Protein AF-A0A969JPX7-F1 (afdb_monomer_lite)

Radius of gyration: 14.92 Å; chains: 1; bounding box: 36×34×48 Å

Foldseek 3Di:
DVVVLVVLQVVLVVCLVVVVLVSNLVSLVVSCVVPVLDLVSLVSNLSSDDDPVSNLLSLLSSCVNPVPPPSSQVSCVVVVHHSDPDDDDPPPPPPPDDDDDD

pLDDT: mean 81.9, std 17.78, range [39.91, 97.56]

Sequence (102 aa):
MSNQQETMFQEAVKAAREGDKVRARDLLTRLLRVTKNNPEYWLWMSGVVETRQEQLFCLQNLLQLDPKNEIARRGMIMMGETPAENVVPVPPHRPKNGNLIS

Structure (mmCIF, N/CA/C/O backbone):
data_AF-A0A969JPX7-F1
#
_entry.id   AF-A0A969JPX7-F1
#
loop_
_atom_site.group_PDB
_atom_site.id
_atom_site.type_symbol
_atom_site.label_atom_id
_atom_site.label_alt_id
_atom_site.label_comp_id
_atom_site.label_asym_id
_atom_site.label_entity_id
_atom_site.label_seq_id
_atom_site.pdbx_PDB_ins_code
_atom_site.Cartn_x
_atom_site.Cartn_y
_atom_site.Cartn_z
_atom_site.occupancy
_atom_site.B_iso_or_equiv
_atom_site.auth_seq_id
_atom_site.auth_comp_id
_atom_site.auth_asym_id
_atom_site.auth_atom_id
_atom_site.pdbx_PDB_model_num
ATOM 1 N N . MET A 1 1 ? -18.968 0.519 13.223 1.00 48.78 1 MET A N 1
ATOM 2 C CA . MET A 1 1 ? -18.629 -0.093 11.915 1.00 48.78 1 MET A CA 1
ATOM 3 C C . MET A 1 1 ? -17.117 -0.191 11.652 1.00 48.78 1 MET A C 1
ATOM 5 O O . MET A 1 1 ? -16.741 -0.704 10.610 1.00 48.78 1 MET A O 1
ATOM 9 N N . SER A 1 2 ? -16.244 0.180 12.597 1.00 61.03 2 SER A N 1
ATOM 10 C CA . SER A 1 2 ? -14.778 0.162 12.427 1.00 61.03 2 SER A CA 1
ATOM 11 C C . SER A 1 2 ? -14.148 -1.240 12.461 1.00 61.03 2 SER A C 1
ATOM 13 O O . SER A 1 2 ? -13.145 -1.487 11.802 1.00 61.03 2 SER A O 1
ATOM 15 N N . ASN A 1 3 ? -14.784 -2.187 13.160 1.00 80.38 3 ASN A N 1
ATOM 16 C CA . ASN A 1 3 ? -14.205 -3.509 13.418 1.00 80.38 3 ASN A CA 1
ATOM 17 C C . ASN A 1 3 ? -14.055 -4.371 12.148 1.00 80.38 3 ASN A C 1
ATOM 19 O O . ASN A 1 3 ? -13.092 -5.110 12.004 1.00 80.38 3 ASN A O 1
ATOM 23 N N . GLN A 1 4 ? -14.985 -4.256 11.190 1.00 86.75 4 GLN A N 1
ATOM 24 C CA . GLN A 1 4 ? -14.924 -5.056 9.958 1.00 86.75 4 GLN A CA 1
ATOM 25 C C . GLN A 1 4 ? -13.803 -4.604 9.015 1.00 86.75 4 GLN A C 1
ATOM 27 O O . GLN A 1 4 ? -13.187 -5.435 8.351 1.00 86.75 4 GLN A O 1
ATOM 32 N N . GLN A 1 5 ? -13.526 -3.297 8.958 1.00 89.69 5 GLN A N 1
ATOM 33 C CA . GLN A 1 5 ? -12.421 -2.769 8.156 1.00 89.69 5 GLN A CA 1
ATOM 34 C C . GLN A 1 5 ? -11.077 -3.181 8.751 1.00 89.69 5 GLN A C 1
ATOM 36 O O . GLN A 1 5 ? -10.166 -3.539 8.014 1.00 89.69 5 GLN A O 1
ATOM 41 N N . GLU A 1 6 ? -10.974 -3.185 10.078 1.00 91.12 6 GLU A N 1
ATOM 42 C CA . GLU A 1 6 ? -9.779 -3.643 10.777 1.00 91.12 6 GLU A CA 1
ATOM 43 C C . GLU A 1 6 ? -9.514 -5.134 10.537 1.00 91.12 6 GLU A C 1
ATOM 45 O O . GLU A 1 6 ? -8.405 -5.495 10.149 1.00 91.12 6 GLU A O 1
ATOM 50 N N . THR A 1 7 ? -10.531 -5.999 10.648 1.00 93.94 7 THR A N 1
ATOM 51 C CA . THR A 1 7 ? -10.383 -7.429 10.322 1.00 93.94 7 THR A CA 1
ATOM 52 C C . THR A 1 7 ? -9.962 -7.636 8.866 1.00 93.94 7 THR A C 1
ATOM 54 O O . THR A 1 7 ? -9.010 -8.363 8.589 1.00 93.94 7 THR A O 1
ATOM 57 N N . MET A 1 8 ? -10.614 -6.947 7.925 1.00 94.44 8 MET A N 1
ATOM 58 C CA . MET A 1 8 ? -10.269 -7.027 6.503 1.00 94.44 8 MET A CA 1
ATOM 59 C C . MET A 1 8 ? -8.845 -6.524 6.228 1.00 94.44 8 MET A C 1
ATOM 61 O O . MET A 1 8 ? -8.141 -7.081 5.387 1.00 94.44 8 MET A O 1
ATOM 65 N N . PHE A 1 9 ? -8.400 -5.494 6.949 1.00 95.31 9 PHE A N 1
ATOM 66 C CA . PHE A 1 9 ? -7.040 -4.983 6.842 1.00 95.31 9 PHE A CA 1
ATOM 67 C C . PHE A 1 9 ? -6.017 -5.986 7.369 1.00 95.31 9 PHE A C 1
ATOM 69 O O . PHE A 1 9 ? -5.032 -6.261 6.688 1.00 95.31 9 PHE A O 1
ATOM 76 N N . GLN A 1 10 ? -6.271 -6.601 8.524 1.00 95.94 10 GLN A N 1
ATOM 77 C CA . GLN A 1 10 ? -5.406 -7.652 9.060 1.00 95.94 10 GLN A CA 1
ATOM 78 C C . GLN A 1 10 ? -5.290 -8.843 8.098 1.00 95.94 10 GLN A C 1
ATOM 80 O O . GLN A 1 10 ? -4.187 -9.347 7.875 1.00 95.94 10 GLN A O 1
ATOM 85 N N . GLU A 1 11 ? -6.393 -9.259 7.470 1.00 96.25 11 GLU A N 1
ATOM 86 C CA . GLU A 1 11 ? -6.371 -10.296 6.432 1.00 96.25 11 GLU A CA 1
ATOM 87 C C . GLU A 1 11 ? -5.550 -9.882 5.208 1.00 96.25 11 GLU A C 1
ATOM 89 O O . GLU A 1 11 ? -4.784 -10.690 4.680 1.00 96.25 11 GLU A O 1
ATOM 94 N N . ALA A 1 12 ? -5.666 -8.626 4.772 1.00 96.44 12 ALA A N 1
ATOM 95 C CA . ALA A 1 12 ? -4.895 -8.110 3.648 1.00 96.44 12 ALA A CA 1
ATOM 96 C C . ALA A 1 12 ? -3.390 -8.112 3.938 1.00 96.44 12 ALA A C 1
ATOM 98 O O . ALA A 1 12 ? -2.594 -8.540 3.103 1.00 96.44 12 ALA A O 1
ATOM 99 N N . VAL A 1 13 ? -3.005 -7.683 5.142 1.00 96.44 13 VAL A N 1
ATOM 100 C CA . VAL A 1 13 ? -1.616 -7.694 5.616 1.00 96.44 13 VAL A CA 1
ATOM 101 C C . VAL A 1 13 ? -1.078 -9.119 5.685 1.00 96.44 13 VAL A C 1
ATOM 103 O O . VAL A 1 13 ? 0.048 -9.375 5.257 1.00 96.44 13 VAL A O 1
ATOM 106 N N . LYS A 1 14 ? -1.877 -10.060 6.199 1.00 97.56 14 LYS A N 1
ATOM 107 C CA . LYS A 1 14 ? -1.506 -11.476 6.244 1.00 97.56 14 LYS A CA 1
ATOM 108 C C . LYS A 1 14 ? -1.263 -12.024 4.836 1.00 97.56 14 LYS A C 1
ATOM 110 O O . LYS A 1 14 ? -0.183 -12.549 4.587 1.00 97.56 14 LYS A O 1
ATOM 115 N N . ALA A 1 15 ? -2.203 -11.820 3.913 1.00 96.69 15 ALA A N 1
ATOM 116 C CA . ALA A 1 15 ? -2.066 -12.254 2.524 1.00 96.69 15 ALA A CA 1
ATOM 117 C C . ALA A 1 15 ? -0.823 -11.643 1.849 1.00 96.69 15 ALA A C 1
ATOM 119 O O . ALA A 1 15 ? -0.064 -12.351 1.191 1.00 96.69 15 ALA A O 1
ATOM 120 N N . ALA A 1 16 ? -0.551 -10.353 2.081 1.00 95.56 16 ALA A N 1
ATOM 121 C CA . ALA A 1 16 ? 0.634 -9.681 1.550 1.00 95.56 16 ALA A CA 1
ATOM 122 C C . ALA A 1 16 ? 1.939 -10.313 2.061 1.00 95.56 16 ALA A C 1
ATOM 124 O O . ALA A 1 16 ? 2.874 -10.514 1.288 1.00 95.56 16 ALA A O 1
ATOM 125 N N . ARG A 1 17 ? 1.998 -10.655 3.355 1.00 94.62 17 ARG A N 1
ATOM 126 C CA . ARG A 1 17 ? 3.158 -11.315 3.980 1.00 94.62 17 ARG A CA 1
ATOM 127 C C . ARG A 1 17 ? 3.354 -12.750 3.499 1.00 94.62 17 ARG A C 1
ATOM 129 O O . ARG A 1 17 ? 4.490 -13.189 3.378 1.00 94.62 17 ARG A O 1
ATOM 136 N N . GLU A 1 18 ? 2.267 -13.458 3.216 1.00 95.75 18 GLU A N 1
ATOM 137 C CA . GLU A 1 18 ? 2.284 -14.816 2.656 1.00 95.75 18 GLU A CA 1
ATOM 138 C C . GLU A 1 18 ? 2.642 -14.834 1.157 1.00 95.75 18 GLU A C 1
ATOM 140 O O . GLU A 1 18 ? 2.830 -15.901 0.579 1.00 95.75 18 GLU A O 1
ATOM 145 N N . GLY A 1 19 ? 2.772 -13.664 0.521 1.00 93.38 19 GLY A N 1
ATOM 146 C CA . GLY A 1 19 ? 3.074 -13.532 -0.905 1.00 93.38 19 GLY A CA 1
ATOM 147 C C . GLY A 1 19 ? 1.843 -13.609 -1.813 1.00 93.38 19 GLY A C 1
ATOM 148 O O . GLY A 1 19 ? 1.980 -13.464 -3.030 1.00 93.38 19 GLY A O 1
ATOM 149 N N . ASP A 1 20 ? 0.640 -13.757 -1.251 1.00 96.12 20 ASP A N 1
ATOM 150 C CA . ASP A 1 20 ? -0.628 -13.702 -1.981 1.00 96.12 20 ASP A CA 1
ATOM 151 C C . ASP A 1 20 ? -1.011 -12.245 -2.290 1.00 96.12 20 ASP A C 1
ATOM 153 O O . ASP A 1 20 ? -1.900 -11.624 -1.692 1.00 96.12 20 ASP A O 1
ATOM 157 N N . LYS A 1 21 ? -0.288 -11.678 -3.259 1.00 93.69 21 LYS A N 1
ATOM 158 C CA . LYS A 1 21 ? -0.478 -10.303 -3.733 1.00 93.69 21 LYS A CA 1
ATOM 159 C C . LYS A 1 21 ? -1.869 -10.076 -4.319 1.00 93.69 21 LYS A C 1
ATOM 161 O O . LYS A 1 21 ? -2.420 -8.988 -4.167 1.00 93.69 21 LYS A O 1
ATOM 166 N N . VAL A 1 22 ? -2.451 -11.090 -4.965 1.00 95.00 22 VAL A N 1
ATOM 167 C CA . VAL A 1 22 ? -3.769 -10.986 -5.607 1.00 95.00 22 VAL A CA 1
ATOM 168 C C . VAL A 1 22 ? -4.848 -10.771 -4.552 1.00 95.00 22 VAL A C 1
ATOM 170 O O . VAL A 1 22 ? -5.625 -9.818 -4.661 1.00 95.00 22 VAL A O 1
ATOM 173 N N . ARG A 1 23 ? -4.862 -11.602 -3.504 1.00 94.94 23 ARG A N 1
ATOM 174 C CA . ARG A 1 23 ? -5.819 -11.471 -2.403 1.00 94.94 23 ARG A CA 1
ATOM 175 C C . ARG A 1 23 ? -5.605 -10.188 -1.613 1.00 94.94 23 ARG A C 1
ATOM 177 O O . ARG A 1 23 ? -6.575 -9.490 -1.319 1.00 94.94 23 ARG A O 1
ATOM 184 N N . ALA A 1 24 ? -4.355 -9.845 -1.305 1.00 96.25 24 ALA A N 1
ATOM 185 C CA . ALA A 1 24 ? -4.043 -8.605 -0.603 1.00 96.25 24 ALA A CA 1
ATOM 186 C C . ALA A 1 24 ? -4.541 -7.373 -1.375 1.00 96.25 24 ALA A C 1
ATOM 188 O O . ALA A 1 24 ? -5.190 -6.500 -0.798 1.00 96.25 24 ALA A O 1
ATOM 189 N N . ARG A 1 25 ? -4.314 -7.335 -2.695 1.00 95.06 25 ARG A N 1
ATOM 190 C CA . ARG A 1 25 ? -4.777 -6.260 -3.579 1.00 95.06 25 ARG A CA 1
ATOM 191 C C . ARG A 1 25 ? -6.299 -6.135 -3.592 1.00 95.06 25 ARG A C 1
ATOM 193 O O . ARG A 1 25 ? -6.806 -5.016 -3.531 1.00 95.06 25 ARG A O 1
ATOM 200 N N . ASP A 1 26 ? -7.035 -7.245 -3.661 1.00 95.62 26 ASP A N 1
ATOM 201 C CA . ASP A 1 26 ? -8.504 -7.212 -3.646 1.00 95.62 26 ASP A CA 1
ATOM 202 C C . ASP A 1 26 ? -9.041 -6.644 -2.321 1.00 95.62 26 ASP A C 1
ATOM 204 O O . ASP A 1 26 ? -9.855 -5.717 -2.319 1.00 95.62 26 ASP A O 1
ATOM 208 N N . LEU A 1 27 ? -8.520 -7.121 -1.186 1.00 95.94 27 LEU A N 1
ATOM 209 C CA . LEU A 1 27 ? -8.924 -6.645 0.141 1.00 95.94 27 LEU A CA 1
ATOM 210 C C . LEU A 1 27 ? -8.597 -5.156 0.338 1.00 95.94 27 LEU A C 1
ATOM 212 O O . LEU A 1 27 ? -9.469 -4.382 0.735 1.00 95.94 27 LEU A O 1
ATOM 216 N N . LEU A 1 28 ? -7.383 -4.721 -0.016 1.00 94.75 28 LEU A N 1
ATOM 217 C CA . LEU A 1 28 ? -6.980 -3.312 0.067 1.00 94.75 28 LEU A CA 1
ATOM 218 C C . LEU A 1 28 ? -7.804 -2.421 -0.863 1.00 94.75 28 LEU A C 1
ATOM 220 O O . LEU A 1 28 ? -8.199 -1.326 -0.471 1.00 94.75 28 LEU A O 1
ATOM 224 N N . THR A 1 29 ? -8.146 -2.894 -2.063 1.00 93.50 29 THR A N 1
ATOM 225 C CA . THR A 1 29 ? -9.014 -2.148 -2.985 1.00 93.50 29 THR A CA 1
ATOM 226 C C . THR A 1 29 ? -10.399 -1.924 -2.381 1.00 93.50 29 THR A C 1
ATOM 228 O O . THR A 1 29 ? -10.956 -0.831 -2.498 1.00 93.50 29 THR A O 1
ATOM 231 N N . ARG A 1 30 ? -10.969 -2.932 -1.711 1.00 94.12 30 ARG A N 1
ATOM 232 C CA . ARG A 1 30 ? -12.259 -2.800 -1.015 1.00 94.12 30 ARG A CA 1
ATOM 233 C C . ARG A 1 30 ? -12.164 -1.818 0.150 1.00 94.12 30 ARG A C 1
ATOM 235 O O . ARG A 1 30 ? -13.024 -0.947 0.264 1.00 94.12 30 ARG A O 1
ATOM 242 N N . LEU A 1 31 ? -11.101 -1.897 0.948 1.00 94.12 31 LEU A N 1
ATOM 243 C CA . LEU A 1 31 ? -10.842 -0.961 2.044 1.00 94.12 31 LEU A CA 1
ATOM 244 C C . LEU A 1 31 ? -10.723 0.481 1.549 1.00 94.12 31 LEU A C 1
ATOM 246 O O . LEU A 1 31 ? -11.396 1.365 2.075 1.00 94.12 31 LEU A O 1
ATOM 250 N N . LEU A 1 32 ? -9.960 0.706 0.479 1.00 92.06 32 LEU A N 1
ATOM 251 C CA . LEU A 1 32 ? -9.796 2.016 -0.145 1.00 92.06 32 LEU A CA 1
ATOM 252 C C . LEU A 1 32 ? -11.098 2.548 -0.751 1.00 92.06 32 LEU A C 1
ATOM 254 O O . LEU A 1 32 ? -11.301 3.755 -0.780 1.00 92.06 32 LEU A O 1
ATOM 258 N N . ARG A 1 33 ? -12.024 1.698 -1.210 1.00 90.25 33 ARG A N 1
ATOM 259 C CA . ARG A 1 33 ? -13.347 2.170 -1.663 1.00 90.25 33 ARG A CA 1
ATOM 260 C C . ARG A 1 33 ? -14.174 2.769 -0.528 1.00 90.25 33 ARG A C 1
ATOM 262 O O . ARG A 1 33 ? -14.936 3.696 -0.790 1.00 90.25 33 ARG A O 1
ATOM 269 N N . VAL A 1 34 ? -14.018 2.259 0.694 1.00 90.19 34 VAL A N 1
ATOM 270 C CA . VAL A 1 34 ? -14.755 2.732 1.874 1.00 90.19 34 VAL A CA 1
ATOM 271 C C . VAL A 1 34 ? -14.024 3.889 2.558 1.00 90.19 34 VAL A C 1
ATOM 273 O O . VAL A 1 34 ? -14.636 4.903 2.881 1.00 90.19 34 VAL A O 1
ATOM 276 N N . THR A 1 35 ? -12.709 3.771 2.745 1.00 86.69 35 THR A N 1
ATOM 277 C CA . THR A 1 35 ? -11.886 4.753 3.461 1.00 86.69 35 THR A CA 1
ATOM 278 C C . THR A 1 35 ? -10.610 5.044 2.678 1.00 86.69 35 THR A C 1
ATOM 280 O O . THR A 1 35 ? -9.577 4.406 2.858 1.00 86.69 35 THR A O 1
ATOM 283 N N . LYS A 1 36 ? -10.685 6.058 1.809 1.00 85.62 36 LYS A N 1
ATOM 284 C CA . LYS A 1 36 ? -9.558 6.514 0.975 1.00 85.62 36 LYS A CA 1
ATOM 285 C C . LYS A 1 36 ? -8.480 7.264 1.753 1.00 85.62 36 LYS A C 1
ATOM 287 O O . LYS A 1 36 ? -7.342 7.308 1.304 1.00 85.62 36 LYS A O 1
ATOM 292 N N . ASN A 1 37 ? -8.828 7.830 2.907 1.00 89.00 37 ASN A N 1
ATOM 293 C CA . ASN A 1 37 ? -7.950 8.712 3.679 1.00 89.00 37 ASN A CA 1
ATOM 294 C C . ASN A 1 37 ? -7.107 7.963 4.722 1.00 89.00 37 ASN A C 1
ATOM 296 O O . ASN A 1 37 ? -6.633 8.579 5.671 1.00 89.00 37 ASN A O 1
ATOM 300 N N . ASN A 1 38 ? -6.942 6.644 4.581 1.00 90.19 38 ASN A N 1
ATOM 301 C CA . ASN A 1 38 ? -6.064 5.879 5.457 1.00 90.19 38 ASN A CA 1
ATOM 302 C C . ASN A 1 38 ? -4.699 5.654 4.774 1.00 90.19 38 ASN A C 1
ATOM 304 O O . ASN A 1 38 ? -4.635 4.888 3.806 1.00 90.19 38 ASN A O 1
ATOM 308 N N . PRO A 1 39 ? -3.613 6.288 5.258 1.00 91.56 39 PRO A N 1
ATOM 309 C CA . PRO A 1 39 ? -2.280 6.127 4.681 1.00 91.56 39 PRO A CA 1
ATOM 310 C C . PRO A 1 39 ? -1.776 4.674 4.729 1.00 91.56 39 PRO A C 1
ATOM 312 O O . PRO A 1 39 ? -1.115 4.221 3.796 1.00 91.56 39 PRO A O 1
ATOM 315 N N . GLU A 1 40 ? -2.133 3.889 5.747 1.00 92.56 40 GLU A N 1
ATOM 316 C CA . GLU A 1 40 ? -1.662 2.503 5.855 1.00 92.56 40 GLU A CA 1
ATOM 317 C C . GLU A 1 40 ? -2.142 1.628 4.693 1.00 92.56 40 GLU A C 1
ATOM 319 O O . GLU A 1 40 ? -1.396 0.779 4.204 1.00 92.56 40 GLU A O 1
ATOM 324 N N . TYR A 1 41 ? -3.360 1.851 4.196 1.00 94.75 41 TYR A N 1
ATOM 325 C CA . TYR A 1 41 ? -3.895 1.072 3.077 1.00 94.75 41 TYR A CA 1
ATOM 326 C C . TYR A 1 41 ? -3.099 1.326 1.797 1.00 94.75 41 TYR A C 1
ATOM 328 O O . TYR A 1 41 ? -2.779 0.384 1.074 1.00 94.75 41 TYR A O 1
ATOM 336 N N . TRP A 1 42 ? -2.719 2.580 1.548 1.00 94.50 42 TRP A N 1
ATOM 337 C CA . TRP A 1 42 ? -1.866 2.950 0.418 1.00 94.50 42 TRP A CA 1
ATOM 338 C C . TRP A 1 42 ? -0.449 2.402 0.557 1.00 94.50 42 TRP A C 1
ATOM 340 O O . TRP A 1 42 ? 0.126 1.935 -0.428 1.00 94.50 42 TRP A O 1
ATOM 350 N N . LEU A 1 43 ? 0.091 2.392 1.780 1.00 93.62 43 LEU A N 1
ATOM 351 C CA . LEU A 1 43 ? 1.396 1.806 2.059 1.00 93.62 43 LEU A CA 1
ATOM 352 C C . LEU A 1 43 ? 1.416 0.316 1.703 1.00 93.62 43 LEU A C 1
ATOM 354 O O . LEU A 1 43 ? 2.260 -0.115 0.918 1.00 93.62 43 LEU A O 1
ATOM 358 N N . TRP A 1 44 ? 0.464 -0.462 2.219 1.00 95.06 44 TRP A N 1
ATOM 359 C CA . TRP A 1 44 ? 0.383 -1.893 1.921 1.00 95.06 44 TRP A CA 1
ATOM 360 C C . TRP A 1 44 ? 0.058 -2.165 0.450 1.00 95.06 44 TRP A C 1
ATOM 362 O O . TRP A 1 44 ? 0.623 -3.091 -0.132 1.00 95.06 44 TRP A O 1
ATOM 372 N N . MET A 1 45 ? -0.767 -1.324 -0.185 1.00 94.12 45 MET A N 1
ATOM 373 C CA . MET A 1 45 ? -1.082 -1.440 -1.612 1.00 94.12 45 MET A CA 1
ATOM 374 C C . MET A 1 45 ? 0.180 -1.298 -2.474 1.00 94.12 45 MET A C 1
ATOM 376 O O . MET A 1 45 ? 0.388 -2.091 -3.389 1.00 94.12 45 MET A O 1
ATOM 380 N N . SER A 1 46 ? 1.079 -0.368 -2.127 1.00 93.56 46 SER A N 1
ATOM 381 C CA . SER A 1 46 ? 2.346 -0.165 -2.846 1.00 93.56 46 SER A CA 1
ATOM 382 C C . SER A 1 46 ? 3.255 -1.406 -2.872 1.00 93.56 46 SER A C 1
ATOM 384 O O . SER A 1 46 ? 4.066 -1.554 -3.783 1.00 93.56 46 SER A O 1
ATOM 386 N N . GLY A 1 47 ? 3.118 -2.318 -1.903 1.00 91.69 47 GLY A N 1
ATOM 387 C CA . GLY A 1 47 ? 3.903 -3.554 -1.828 1.00 91.69 47 GLY A CA 1
ATOM 388 C C . GLY A 1 47 ? 3.325 -4.732 -2.621 1.00 91.69 47 GLY A C 1
ATOM 389 O O . GLY A 1 47 ? 4.041 -5.701 -2.884 1.00 91.69 47 GLY A O 1
ATOM 390 N N . VAL A 1 48 ? 2.044 -4.673 -2.996 1.00 94.94 48 VAL A N 1
ATOM 391 C CA . VAL A 1 48 ? 1.321 -5.803 -3.616 1.00 94.94 48 VAL A CA 1
ATOM 392 C C . VAL A 1 48 ? 0.920 -5.556 -5.068 1.00 94.94 48 VAL A C 1
ATOM 394 O O . VAL A 1 48 ? 0.563 -6.500 -5.767 1.00 94.94 48 VAL A O 1
ATOM 397 N N . VAL A 1 49 ? 0.994 -4.312 -5.537 1.00 92.88 49 VAL A N 1
ATOM 398 C CA . VAL A 1 49 ? 0.838 -3.974 -6.958 1.00 92.88 49 VAL A CA 1
ATOM 399 C C . VAL A 1 49 ? 1.998 -4.518 -7.794 1.00 92.88 49 VAL A C 1
ATOM 401 O O . VAL A 1 49 ? 3.095 -4.767 -7.292 1.00 92.88 49 VAL A O 1
ATOM 404 N N . GLU A 1 50 ? 1.737 -4.753 -9.078 1.00 87.44 50 GLU A N 1
ATOM 405 C CA . GLU A 1 50 ? 2.667 -5.462 -9.966 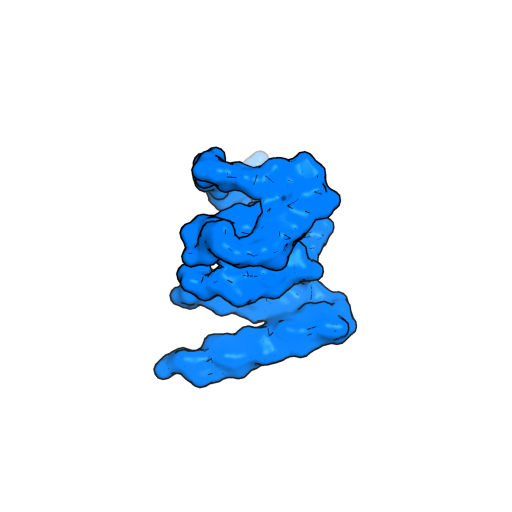1.00 87.44 50 GLU A CA 1
ATOM 406 C C . GLU A 1 50 ? 3.533 -4.499 -10.774 1.00 87.44 50 GLU A C 1
ATOM 408 O O . GLU A 1 50 ? 4.676 -4.812 -11.106 1.00 87.44 50 GLU A O 1
ATOM 413 N N . THR A 1 51 ? 3.000 -3.316 -11.084 1.00 89.06 51 THR A N 1
ATOM 414 C CA . THR A 1 51 ? 3.678 -2.351 -11.944 1.00 89.06 51 THR A CA 1
ATOM 415 C C . THR A 1 51 ? 4.320 -1.227 -11.141 1.00 89.06 51 THR A C 1
ATOM 417 O O . THR A 1 51 ? 3.785 -0.741 -10.142 1.00 89.06 51 THR A O 1
ATOM 420 N N . ARG A 1 52 ? 5.460 -0.736 -11.640 1.00 86.56 52 ARG A N 1
ATOM 421 C CA . ARG A 1 52 ? 6.134 0.446 -11.083 1.00 86.56 52 ARG A CA 1
ATOM 422 C C . ARG A 1 52 ? 5.211 1.671 -11.055 1.00 86.56 52 ARG A C 1
ATOM 424 O O . ARG A 1 52 ? 5.237 2.430 -10.095 1.00 86.56 52 ARG A O 1
ATOM 431 N N . GLN A 1 53 ? 4.377 1.854 -12.082 1.00 86.12 53 GLN A N 1
ATOM 432 C CA . GLN A 1 53 ? 3.435 2.977 -12.156 1.00 86.12 53 GLN A CA 1
ATOM 433 C C . GLN A 1 53 ? 2.384 2.925 -11.040 1.00 86.12 53 GLN A C 1
ATOM 435 O O . GLN A 1 53 ? 2.141 3.936 -10.384 1.00 86.12 53 GLN A O 1
ATOM 440 N N . GLU A 1 54 ? 1.796 1.756 -10.779 1.00 89.56 54 GLU A N 1
ATOM 441 C CA . GLU A 1 54 ? 0.848 1.584 -9.672 1.00 89.56 54 GLU A CA 1
ATOM 442 C C . GLU A 1 54 ? 1.521 1.767 -8.310 1.00 89.56 54 GLU A C 1
ATOM 444 O O . GLU A 1 54 ? 0.935 2.365 -7.407 1.00 89.56 54 GLU A O 1
ATOM 449 N N . GLN A 1 55 ? 2.760 1.289 -8.158 1.00 90.75 55 GLN A N 1
ATOM 450 C CA . GLN A 1 55 ? 3.523 1.461 -6.924 1.00 90.75 55 GLN A CA 1
ATOM 451 C C . GLN A 1 55 ? 3.773 2.944 -6.637 1.00 90.75 55 GLN A C 1
ATOM 453 O O . GLN A 1 55 ? 3.505 3.408 -5.527 1.00 90.75 55 GLN A O 1
ATOM 458 N N . LEU A 1 56 ? 4.200 3.703 -7.651 1.00 89.88 56 LEU A N 1
ATOM 459 C CA . LEU A 1 56 ? 4.369 5.150 -7.551 1.00 89.88 56 LEU A CA 1
ATOM 460 C C . LEU A 1 56 ? 3.061 5.852 -7.206 1.00 89.88 56 LEU A C 1
ATOM 462 O O . LEU A 1 56 ? 3.038 6.659 -6.281 1.00 89.88 56 LEU A O 1
ATOM 466 N N . PHE A 1 57 ? 1.965 5.497 -7.873 1.00 89.50 57 PHE A N 1
ATOM 467 C CA . PHE A 1 57 ? 0.650 6.052 -7.567 1.00 89.50 57 PHE A CA 1
ATOM 468 C C . PHE A 1 57 ? 0.267 5.833 -6.095 1.00 89.50 57 PHE A C 1
ATOM 470 O O . PHE A 1 57 ? -0.198 6.759 -5.428 1.00 89.50 57 PHE A O 1
ATOM 477 N N . CYS A 1 58 ? 0.504 4.637 -5.552 1.00 91.31 58 CYS A N 1
ATOM 478 C CA . CYS A 1 58 ? 0.210 4.340 -4.150 1.00 91.31 58 CYS A CA 1
ATOM 479 C C . CYS A 1 58 ? 1.062 5.184 -3.190 1.00 91.31 58 CYS A C 1
ATOM 481 O O . CYS A 1 58 ? 0.523 5.769 -2.252 1.00 91.31 58 CYS A O 1
ATOM 483 N N . LEU A 1 59 ? 2.372 5.298 -3.438 1.00 90.44 59 LEU A N 1
ATOM 484 C 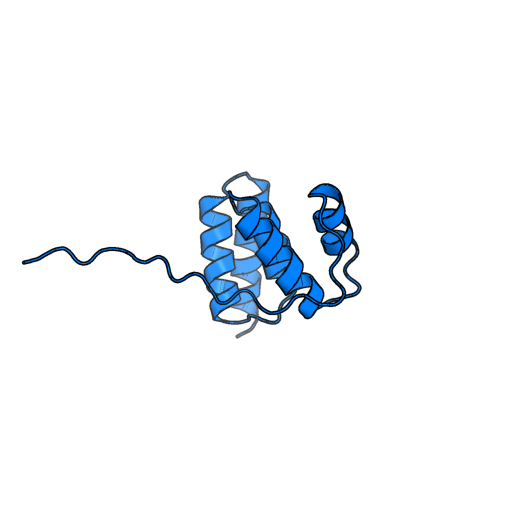CA . LEU A 1 59 ? 3.262 6.106 -2.596 1.00 90.44 59 LEU A CA 1
ATOM 485 C C . LEU A 1 59 ? 2.957 7.606 -2.670 1.00 90.44 59 LEU A C 1
ATOM 487 O O . LEU A 1 59 ? 3.081 8.308 -1.669 1.00 90.44 59 LEU A O 1
ATOM 491 N N . GLN A 1 60 ? 2.528 8.097 -3.832 1.00 90.06 60 GLN A N 1
ATOM 492 C CA . GLN A 1 60 ? 2.092 9.481 -3.999 1.00 90.06 60 GLN A CA 1
ATOM 493 C C . GLN A 1 60 ? 0.831 9.770 -3.179 1.00 90.06 60 GLN A C 1
ATOM 495 O O . GLN A 1 60 ? 0.811 10.741 -2.429 1.00 90.06 60 GLN A O 1
ATOM 500 N N . ASN A 1 61 ? -0.196 8.916 -3.265 1.00 90.94 61 ASN A N 1
ATOM 501 C CA . ASN A 1 61 ? -1.412 9.066 -2.453 1.00 90.94 61 ASN A CA 1
ATOM 502 C C . ASN A 1 61 ? -1.100 8.986 -0.953 1.00 90.94 61 ASN A C 1
ATOM 504 O O . ASN A 1 61 ? -1.626 9.770 -0.167 1.00 90.94 61 ASN A O 1
ATOM 508 N N . LEU A 1 62 ? -0.202 8.082 -0.557 1.00 91.94 62 LEU A N 1
ATOM 509 C CA . LEU A 1 62 ? 0.277 7.984 0.817 1.00 91.94 62 LEU A CA 1
ATOM 510 C C . LEU A 1 62 ? 0.884 9.305 1.303 1.00 91.94 62 LEU A C 1
ATOM 512 O O . LEU A 1 62 ? 0.502 9.786 2.362 1.00 91.94 62 LEU A O 1
ATOM 516 N N . LEU A 1 63 ? 1.767 9.929 0.526 1.00 89.69 63 LEU A N 1
ATOM 517 C CA . LEU A 1 63 ? 2.387 11.198 0.922 1.00 89.69 63 LEU A CA 1
ATOM 518 C C . LEU A 1 63 ? 1.461 12.402 0.852 1.00 89.69 63 LEU A C 1
ATOM 520 O O . LEU A 1 63 ? 1.715 13.388 1.532 1.00 89.69 63 LEU A O 1
ATOM 524 N N . GLN A 1 64 ? 0.388 12.341 0.068 1.00 88.56 64 GLN A N 1
ATOM 525 C CA . GLN A 1 64 ? -0.658 13.361 0.140 1.00 88.56 64 GLN A CA 1
ATOM 526 C C . GLN A 1 64 ? -1.393 13.311 1.486 1.00 88.56 64 GLN A C 1
ATOM 528 O O . GLN A 1 64 ? -1.773 14.354 2.013 1.00 88.56 64 GLN A O 1
ATOM 533 N N . LEU A 1 65 ? -1.584 12.112 2.045 1.00 89.75 65 LEU A N 1
ATOM 534 C CA . LEU A 1 65 ? -2.242 11.915 3.339 1.00 89.75 65 LEU A CA 1
ATOM 535 C C . LEU A 1 65 ? -1.285 12.119 4.518 1.00 89.75 65 LEU A C 1
ATOM 537 O O . LEU A 1 65 ? -1.662 12.710 5.526 1.00 89.75 65 LEU A O 1
ATOM 541 N N . ASP A 1 66 ? -0.054 11.633 4.389 1.00 88.50 66 ASP A N 1
ATOM 542 C CA . ASP A 1 66 ? 1.008 11.739 5.384 1.00 88.50 66 ASP A CA 1
ATOM 543 C C . ASP A 1 66 ? 2.327 12.157 4.707 1.00 88.50 66 ASP A C 1
ATOM 545 O O . ASP A 1 66 ? 3.169 11.312 4.392 1.00 88.50 66 ASP A O 1
ATOM 549 N N . PRO A 1 67 ? 2.553 13.467 4.497 1.00 87.12 67 PRO A N 1
ATOM 550 C CA . PRO A 1 67 ? 3.768 13.975 3.851 1.00 87.12 67 PRO A CA 1
ATOM 551 C C . PRO A 1 67 ? 5.057 13.655 4.616 1.00 87.12 67 PRO A C 1
ATOM 553 O O . PRO A 1 67 ? 6.156 13.711 4.060 1.00 87.12 67 PRO A O 1
ATOM 556 N N . LYS A 1 68 ? 4.938 13.337 5.910 1.00 88.06 68 LYS A N 1
ATOM 557 C CA . LYS A 1 68 ? 6.067 13.016 6.786 1.00 88.06 68 LYS A CA 1
ATOM 558 C C . LYS A 1 68 ? 6.405 11.527 6.765 1.00 88.06 68 LYS A C 1
ATOM 560 O O . LYS A 1 68 ? 7.353 11.124 7.436 1.00 88.06 68 LYS A O 1
ATOM 565 N N . ASN A 1 69 ? 5.693 10.725 5.973 1.00 88.62 69 ASN A N 1
ATOM 566 C CA . ASN A 1 69 ? 5.915 9.294 5.901 1.00 88.62 69 ASN A CA 1
ATOM 567 C C . ASN A 1 69 ? 7.286 8.964 5.295 1.00 88.62 69 ASN A C 1
ATOM 569 O O . ASN A 1 69 ? 7.489 8.977 4.076 1.00 88.62 69 ASN A O 1
ATOM 573 N N . GLU A 1 70 ? 8.248 8.637 6.154 1.00 89.88 70 GLU A N 1
ATOM 574 C CA . GLU A 1 70 ? 9.603 8.318 5.712 1.00 89.88 70 GLU A CA 1
ATOM 575 C C . GLU A 1 70 ? 9.651 7.082 4.812 1.00 89.88 70 GLU A C 1
ATOM 577 O O . GLU A 1 70 ? 10.463 7.036 3.889 1.00 89.88 70 GLU A O 1
ATOM 582 N N . ILE A 1 71 ? 8.778 6.095 5.044 1.00 89.06 71 ILE A N 1
ATOM 583 C CA . ILE A 1 71 ? 8.745 4.856 4.259 1.00 89.06 71 ILE A CA 1
ATOM 584 C C . ILE A 1 71 ? 8.371 5.176 2.812 1.00 89.06 71 ILE A C 1
ATOM 586 O O . ILE A 1 71 ? 9.048 4.731 1.885 1.00 89.06 71 ILE A O 1
ATOM 590 N N . ALA A 1 72 ? 7.355 6.012 2.612 1.00 88.94 72 ALA A N 1
ATOM 591 C CA . ALA A 1 72 ? 6.927 6.427 1.284 1.00 88.94 72 ALA A CA 1
ATOM 592 C C . ALA A 1 72 ? 7.980 7.278 0.559 1.00 88.94 72 ALA A C 1
ATOM 594 O O . ALA A 1 72 ? 8.250 7.057 -0.623 1.00 88.94 72 ALA A O 1
ATOM 595 N N . ARG A 1 73 ? 8.638 8.207 1.273 1.00 88.44 73 ARG A N 1
ATOM 596 C CA . ARG A 1 73 ? 9.745 9.003 0.709 1.00 88.44 73 ARG A CA 1
ATOM 597 C C . ARG A 1 73 ? 10.905 8.113 0.275 1.00 88.44 73 ARG A C 1
ATOM 599 O O . ARG A 1 73 ? 11.406 8.269 -0.835 1.00 88.44 73 ARG A O 1
ATOM 606 N N . ARG A 1 74 ? 11.305 7.156 1.120 1.00 88.69 74 ARG A N 1
ATOM 607 C CA . ARG A 1 74 ? 12.345 6.171 0.787 1.00 88.69 74 ARG A CA 1
ATOM 608 C C . ARG A 1 74 ? 11.932 5.316 -0.409 1.00 88.69 74 ARG A C 1
ATOM 610 O O . ARG A 1 74 ? 12.751 5.099 -1.293 1.00 88.69 74 ARG A O 1
ATOM 617 N N . GLY A 1 75 ? 10.673 4.881 -0.467 1.00 87.62 75 GLY A N 1
ATOM 618 C CA . GLY A 1 75 ? 10.127 4.116 -1.588 1.00 87.62 75 GLY A CA 1
ATOM 619 C C . GLY A 1 75 ? 10.240 4.847 -2.928 1.00 87.62 75 GLY A C 1
ATOM 620 O O . GLY A 1 75 ? 10.682 4.251 -3.906 1.00 87.62 75 GLY A O 1
ATOM 621 N N . MET A 1 76 ? 9.933 6.147 -2.971 1.00 86.94 76 MET A N 1
ATOM 622 C CA . MET A 1 76 ? 10.133 6.948 -4.186 1.00 86.94 76 MET A CA 1
ATOM 623 C C . MET A 1 76 ? 11.602 7.095 -4.568 1.00 86.94 76 MET A C 1
ATOM 625 O O . MET A 1 76 ? 11.940 6.860 -5.725 1.00 86.94 76 MET A O 1
ATOM 629 N N . ILE A 1 77 ? 12.479 7.375 -3.599 1.00 87.38 77 ILE A N 1
ATOM 630 C CA . ILE A 1 77 ? 13.924 7.487 -3.851 1.00 87.38 77 ILE A CA 1
ATOM 631 C C . ILE A 1 77 ? 14.482 6.173 -4.416 1.00 87.38 77 ILE A C 1
ATOM 633 O O . ILE A 1 77 ? 15.239 6.196 -5.382 1.00 87.38 77 ILE A O 1
ATOM 637 N N . MET A 1 78 ? 14.081 5.020 -3.865 1.00 85.25 78 MET A N 1
ATOM 638 C CA . MET A 1 78 ? 14.490 3.701 -4.372 1.00 85.25 78 MET A CA 1
ATOM 639 C C . MET A 1 78 ? 14.010 3.446 -5.802 1.00 85.25 78 MET A C 1
ATOM 641 O O . MET A 1 78 ? 14.686 2.766 -6.569 1.00 85.25 78 MET A O 1
ATOM 645 N N . MET A 1 79 ? 12.865 4.011 -6.178 1.00 83.94 79 MET A N 1
ATOM 646 C CA . MET A 1 79 ? 12.366 3.967 -7.547 1.00 83.94 79 MET A CA 1
ATOM 647 C C . MET A 1 79 ? 12.992 5.028 -8.458 1.00 83.94 79 MET A C 1
ATOM 649 O O . MET A 1 79 ? 12.606 5.093 -9.620 1.00 83.94 79 MET A O 1
ATOM 653 N N . GLY A 1 80 ? 13.936 5.841 -7.977 1.00 80.88 80 GLY A N 1
ATOM 654 C CA . GLY A 1 80 ? 14.559 6.918 -8.748 1.00 80.88 80 GLY A CA 1
ATOM 655 C C . GLY A 1 80 ? 13.669 8.147 -8.945 1.00 80.88 80 GLY A C 1
ATOM 656 O O . GLY A 1 80 ? 13.993 8.997 -9.768 1.00 80.88 80 GLY A O 1
ATOM 657 N N . GLU A 1 81 ? 12.563 8.248 -8.207 1.00 77.50 81 GLU A N 1
ATOM 658 C CA . GLU A 1 81 ? 11.692 9.421 -8.208 1.00 77.50 81 GLU A CA 1
ATOM 659 C C . GLU A 1 81 ? 12.062 10.337 -7.038 1.00 77.50 81 GLU A C 1
ATOM 661 O O . GLU A 1 81 ? 12.305 9.889 -5.911 1.00 77.50 81 GLU A O 1
ATOM 666 N N . THR A 1 82 ? 12.087 11.646 -7.276 1.00 69.25 82 THR A N 1
ATOM 667 C CA . THR A 1 82 ? 12.181 12.602 -6.173 1.00 69.25 82 THR A CA 1
ATOM 668 C C . THR A 1 82 ? 10.845 12.618 -5.432 1.00 69.25 82 THR A C 1
ATOM 670 O O . THR A 1 82 ? 9.796 12.579 -6.079 1.00 69.25 82 THR A O 1
ATOM 673 N N . PRO A 1 83 ? 10.829 12.659 -4.083 1.00 61.72 83 PRO A N 1
ATOM 674 C CA . PRO A 1 83 ? 9.591 12.843 -3.350 1.00 61.72 83 PRO A CA 1
ATOM 675 C C . PRO A 1 83 ? 8.984 14.183 -3.735 1.00 61.72 83 PRO A C 1
ATOM 677 O O . PRO A 1 83 ? 9.429 15.230 -3.276 1.00 61.72 83 PRO A O 1
ATOM 680 N N . ALA A 1 84 ? 8.047 14.143 -4.673 1.00 55.91 84 ALA A N 1
ATOM 681 C CA . ALA A 1 84 ? 7.561 15.333 -5.327 1.00 55.91 84 ALA A CA 1
ATOM 682 C C . ALA A 1 84 ? 6.775 16.171 -4.315 1.00 55.91 84 ALA A C 1
ATOM 684 O O . ALA A 1 84 ? 5.676 15.811 -3.906 1.00 55.91 84 ALA A O 1
ATOM 685 N N . GLU A 1 85 ? 7.327 17.331 -3.967 1.00 52.34 85 GLU A N 1
ATOM 686 C CA . GLU A 1 85 ? 6.623 18.406 -3.259 1.00 52.34 85 GLU A CA 1
ATOM 687 C C . GLU A 1 85 ? 5.431 18.961 -4.076 1.00 52.34 85 GLU A C 1
ATOM 689 O O . GLU A 1 85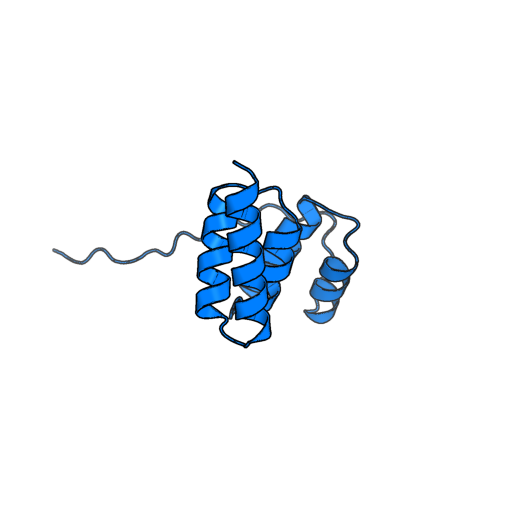 ? 4.686 19.788 -3.567 1.00 52.34 85 GLU A O 1
ATOM 694 N N . ASN A 1 86 ? 5.205 18.495 -5.318 1.00 50.19 86 ASN A N 1
ATOM 695 C CA . ASN A 1 86 ? 4.131 18.937 -6.217 1.00 50.19 86 ASN A CA 1
ATOM 696 C C . ASN A 1 86 ? 3.596 17.806 -7.126 1.00 50.19 86 ASN A C 1
ATOM 698 O O . ASN A 1 86 ? 3.738 17.857 -8.349 1.00 50.19 86 ASN A O 1
ATOM 702 N N . VAL A 1 87 ? 2.978 16.761 -6.566 1.00 51.81 87 VAL A N 1
ATOM 703 C CA . VAL A 1 87 ? 2.290 15.743 -7.387 1.00 51.81 87 VAL A CA 1
ATOM 704 C C . VAL A 1 87 ? 0.903 16.248 -7.783 1.00 51.81 87 VAL A C 1
ATOM 706 O O . VAL A 1 87 ? -0.049 16.172 -7.009 1.00 51.81 87 VAL A O 1
ATOM 709 N N . VAL A 1 88 ? 0.785 16.745 -9.013 1.00 50.56 88 VAL A N 1
ATOM 710 C CA . VAL A 1 88 ? -0.503 16.977 -9.683 1.00 50.56 88 VAL A CA 1
ATOM 711 C C . VAL A 1 88 ? -1.205 15.616 -9.841 1.00 50.56 88 VAL A C 1
ATOM 713 O O . VAL A 1 88 ? -0.548 14.656 -10.250 1.00 50.56 88 VAL A O 1
ATOM 716 N N . PRO A 1 89 ? -2.501 15.477 -9.499 1.00 48.34 89 PRO A N 1
ATOM 717 C CA . PRO A 1 89 ? -3.165 14.180 -9.462 1.00 48.34 89 PRO A CA 1
ATOM 718 C C . PRO A 1 89 ? -3.183 13.555 -10.857 1.00 48.34 89 PRO A C 1
ATOM 720 O O . PRO A 1 89 ? -3.813 14.089 -11.770 1.00 48.34 89 PRO A O 1
ATOM 723 N N . 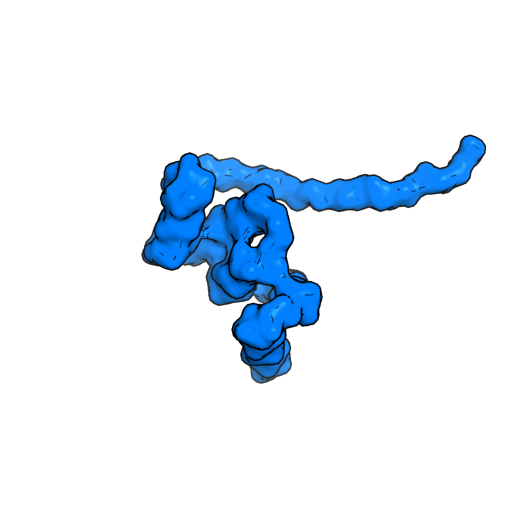VAL A 1 90 ? -2.524 12.403 -11.018 1.00 49.59 90 VAL A N 1
ATOM 724 C CA . VAL A 1 90 ? -2.747 11.546 -12.185 1.00 49.59 90 VAL A CA 1
ATOM 725 C C . VAL A 1 90 ? -4.204 11.079 -12.094 1.00 49.59 90 VAL A C 1
ATOM 727 O O . VAL A 1 90 ? -4.557 10.391 -11.128 1.00 49.59 90 VAL A O 1
ATOM 730 N N . PRO A 1 91 ? -5.082 11.473 -13.036 1.00 46.12 91 PRO A N 1
ATOM 731 C CA . PRO A 1 91 ? -6.462 11.018 -13.037 1.00 46.12 91 PRO A CA 1
ATOM 732 C C . PRO A 1 91 ? -6.462 9.490 -13.107 1.00 46.12 91 PRO A C 1
ATOM 734 O O . PRO A 1 91 ? -5.625 8.925 -13.816 1.00 46.12 91 PRO A O 1
ATOM 737 N N . PRO A 1 92 ? -7.376 8.796 -12.410 1.00 52.31 92 PRO A N 1
ATOM 738 C CA . PRO A 1 92 ? -7.431 7.345 -12.473 1.00 52.31 92 PRO A CA 1
ATOM 739 C C . PRO A 1 92 ? -7.565 6.923 -13.938 1.00 52.31 92 PRO A C 1
ATOM 741 O O . PRO A 1 92 ? -8.556 7.250 -14.598 1.00 52.31 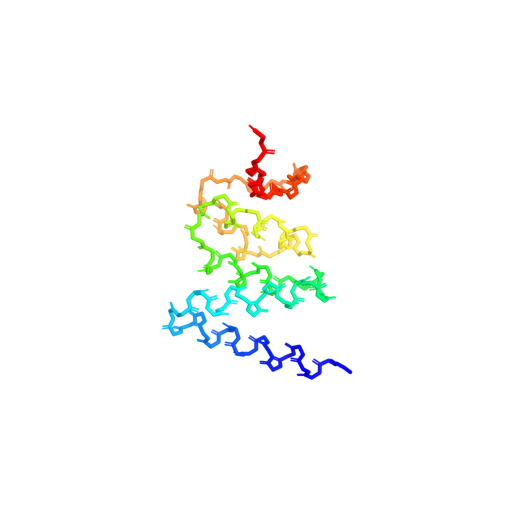92 PRO A O 1
ATOM 744 N N . HIS A 1 93 ? -6.564 6.202 -14.450 1.00 49.19 93 HIS A N 1
ATOM 745 C CA . HIS A 1 93 ? -6.676 5.515 -15.726 1.00 49.19 93 HIS A CA 1
ATOM 746 C C . HIS A 1 93 ? -7.812 4.502 -15.589 1.00 49.19 93 HIS A C 1
ATOM 748 O O . HIS A 1 93 ? -7.643 3.413 -15.049 1.00 49.19 93 HIS A O 1
ATOM 754 N N . ARG A 1 94 ? -9.006 4.885 -16.051 1.00 46.06 94 ARG A N 1
ATOM 755 C CA . ARG A 1 94 ? -10.100 3.949 -16.297 1.00 46.06 94 ARG A CA 1
ATOM 756 C C . ARG A 1 94 ? -9.570 2.951 -17.336 1.00 46.06 94 ARG A C 1
ATOM 758 O O . ARG A 1 94 ? -9.283 3.391 -18.454 1.00 46.06 94 ARG A O 1
ATOM 765 N N . PRO A 1 95 ? -9.427 1.649 -17.028 1.00 44.34 95 PRO A N 1
ATOM 766 C CA . PRO A 1 95 ? -9.117 0.676 -18.062 1.00 44.34 95 PRO A CA 1
ATOM 767 C C . PRO A 1 95 ? -10.260 0.717 -19.082 1.00 44.34 95 PRO A C 1
ATOM 769 O O . PRO A 1 95 ? -11.427 0.523 -18.734 1.00 44.34 95 PRO A O 1
ATOM 772 N N . LYS A 1 96 ? -9.945 1.054 -20.338 1.00 49.75 96 LYS A N 1
ATOM 773 C CA . LYS A 1 96 ? -10.889 0.939 -21.453 1.00 49.75 96 LYS A CA 1
ATOM 774 C C . LYS A 1 96 ? -11.047 -0.545 -21.781 1.00 49.75 96 LYS A C 1
ATOM 776 O O . LYS A 1 96 ? -10.437 -1.039 -22.721 1.00 49.75 96 LYS A O 1
ATOM 781 N N . ASN A 1 97 ? -11.859 -1.255 -21.005 1.00 41.66 97 ASN A N 1
ATOM 782 C CA . ASN A 1 97 ? -12.304 -2.586 -21.392 1.00 41.66 97 ASN A CA 1
ATOM 783 C C . ASN A 1 97 ? -13.485 -2.452 -22.357 1.00 41.66 97 ASN A C 1
ATOM 785 O O . ASN A 1 97 ? -14.566 -2.036 -21.956 1.00 41.66 97 ASN A O 1
ATOM 789 N N . GLY A 1 98 ? -13.203 -2.781 -23.621 1.00 47.41 98 GLY A N 1
ATOM 790 C CA . GLY A 1 98 ? -14.073 -3.489 -24.561 1.00 47.41 98 GLY A CA 1
ATOM 791 C C . GLY A 1 98 ? -15.470 -2.935 -24.822 1.00 47.41 98 GLY A C 1
ATOM 792 O O . GLY A 1 98 ? -16.381 -3.153 -24.033 1.00 47.41 98 GLY A O 1
ATOM 793 N N . ASN A 1 99 ? -15.670 -2.398 -26.026 1.00 39.91 99 ASN A N 1
ATOM 794 C CA . ASN A 1 99 ? -16.939 -2.595 -26.717 1.00 39.91 99 ASN A CA 1
ATOM 795 C C . ASN A 1 99 ? -16.649 -3.341 -28.025 1.00 39.91 99 ASN A C 1
ATOM 797 O O . ASN A 1 99 ? -16.080 -2.777 -28.959 1.00 39.91 99 ASN A O 1
ATOM 801 N N . LEU A 1 100 ? -16.975 -4.636 -28.036 1.00 49.28 100 LEU A N 1
ATOM 802 C CA . LEU A 1 100 ? -17.312 -5.344 -29.265 1.00 49.28 100 LEU A CA 1
ATOM 803 C C . LEU A 1 100 ? -18.678 -4.832 -29.761 1.00 49.28 100 LEU A C 1
ATOM 805 O O . LEU A 1 100 ? -19.490 -4.358 -28.968 1.00 49.28 100 LEU A O 1
ATOM 809 N N . ILE A 1 101 ? -18.928 -5.095 -31.045 1.00 43.50 101 ILE A N 1
ATOM 810 C CA . ILE A 1 101 ? -20.206 -5.096 -31.777 1.00 43.50 101 ILE A CA 1
ATOM 811 C C . ILE A 1 101 ? -20.531 -3.809 -32.556 1.00 43.50 101 ILE A C 1
ATOM 813 O O . ILE A 1 101 ? -21.198 -2.900 -32.063 1.00 43.50 101 ILE A O 1
ATOM 817 N N . SER A 1 102 ? -20.129 -3.789 -33.832 1.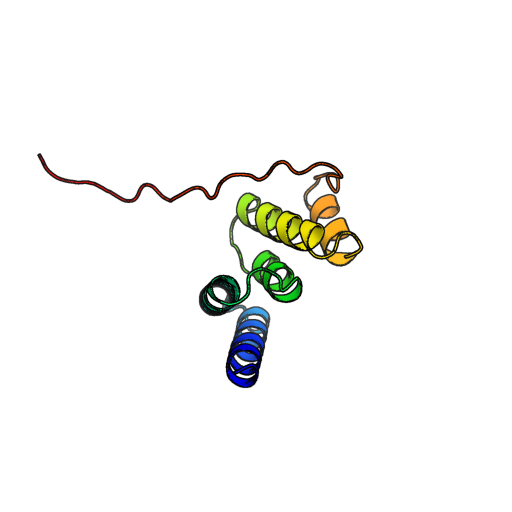00 44.22 102 SER A N 1
ATOM 818 C CA . SER A 1 102 ? -21.030 -3.758 -35.005 1.00 44.22 102 SER A CA 1
ATOM 819 C C . SER A 1 102 ? -20.286 -4.251 -36.243 1.00 44.22 102 SER A C 1
ATOM 821 O O . SER A 1 102 ? -19.085 -3.920 -36.355 1.00 44.22 102 SER A O 1
#

Secondary structure (DSSP, 8-state):
-HHHHHHHHHHHHHHHHTT-HHHHHHHHHHHHHH-TT-HHHHHHHHHH-SSHHHHHHHHHHHHHH-TT-HHHHHHHHHTT----TT----------------